Protein AF-A0A9D4LEL1-F1 (afdb_monomer_lite)

Foldseek 3Di:
DDDDDDDDPDDDDQPWPDKDADPVNQWIWTFGDDPPTDIDIDGDDDPPPDDPPD

Radius of gyration: 19.59 Å; chains: 1; bounding box: 37×33×57 Å

Organism: Dreissena polymorpha (NCBI:txid45954)

Secondary structure (DSSP, 8-state):
-PPPPPPP-------EEEEEE-TTSSEEEEEESSTTPPEEEEE---TTS-----

Structure (mmCIF, N/CA/C/O backbone):
data_AF-A0A9D4LEL1-F1
#
_entry.id   AF-A0A9D4LEL1-F1
#
loop_
_atom_site.group_PDB
_atom_site.id
_atom_site.type_symbol
_atom_site.label_atom_id
_atom_site.label_alt_id
_atom_site.label_comp_id
_atom_site.label_asym_id
_atom_site.label_entity_id
_atom_site.label_seq_id
_atom_site.pdbx_PDB_ins_code
_atom_site.Cartn_x
_atom_site.Cartn_y
_atom_site.Cartn_z
_atom_site.occupancy
_atom_site.B_iso_or_equiv
_atom_site.auth_seq_id
_atom_site.auth_comp_id
_atom_site.auth_asym_id
_atom_site.auth_atom_id
_atom_site.pdbx_PDB_model_num
ATOM 1 N N . MET A 1 1 ? -4.091 21.213 41.819 1.00 46.66 1 MET A N 1
ATOM 2 C CA . MET A 1 1 ? -4.736 21.876 40.667 1.00 46.66 1 MET A CA 1
ATOM 3 C C . MET A 1 1 ? -4.540 20.979 39.459 1.00 46.66 1 MET A C 1
ATOM 5 O O . MET A 1 1 ? -3.397 20.738 39.096 1.00 46.66 1 MET A O 1
ATOM 9 N N . THR A 1 2 ? -5.603 20.400 38.906 1.00 61.94 2 THR A N 1
ATOM 10 C CA . THR A 1 2 ? -5.521 19.559 37.702 1.00 61.94 2 THR A CA 1
ATOM 11 C C . THR A 1 2 ? -5.746 20.440 36.478 1.00 61.94 2 THR A C 1
ATOM 13 O O . THR A 1 2 ? -6.803 21.052 36.348 1.00 61.94 2 THR A O 1
ATOM 16 N N . SER A 1 3 ? -4.732 20.547 35.619 1.00 73.88 3 SER A N 1
ATOM 17 C CA . SER A 1 3 ? -4.829 21.228 34.324 1.00 73.88 3 SER A CA 1
ATOM 18 C C . SER A 1 3 ? -5.886 20.545 33.450 1.00 73.88 3 SER A C 1
ATOM 20 O O . SER A 1 3 ? -5.935 19.315 33.408 1.00 73.88 3 SER A O 1
ATOM 22 N N . GLN A 1 4 ? -6.734 21.324 32.771 1.00 79.69 4 GLN A N 1
ATOM 23 C CA . GLN A 1 4 ? -7.678 20.772 31.799 1.00 79.69 4 GLN A CA 1
ATOM 24 C C . GLN A 1 4 ? -6.913 20.349 30.533 1.00 79.69 4 GLN A C 1
ATOM 26 O O . GLN A 1 4 ? -6.071 21.114 30.055 1.00 79.69 4 GLN A O 1
ATOM 31 N N . PRO A 1 5 ? -7.161 19.145 29.990 1.00 81.94 5 PRO A N 1
ATOM 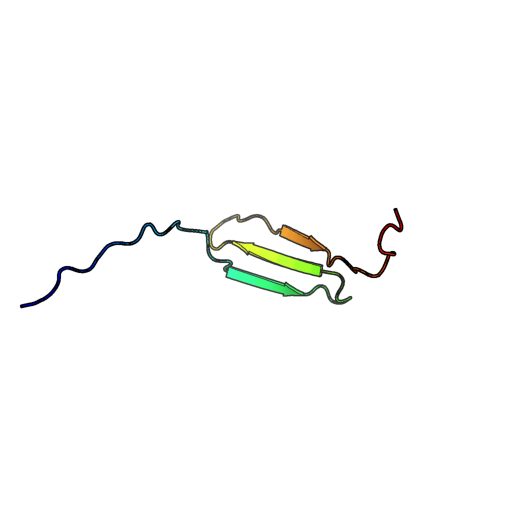32 C CA . PRO A 1 5 ? -6.464 18.671 28.802 1.00 81.94 5 PRO A CA 1
ATOM 33 C C . PRO A 1 5 ? -6.785 19.556 27.590 1.00 81.94 5 PRO A C 1
ATOM 35 O O . PRO A 1 5 ? -7.947 19.819 27.285 1.00 81.94 5 PRO A O 1
ATOM 38 N N . LEU A 1 6 ? -5.740 20.008 26.894 1.00 84.44 6 LEU A N 1
ATOM 39 C CA . LEU A 1 6 ? -5.855 20.807 25.678 1.00 84.44 6 LEU A CA 1
ATOM 40 C C . LEU A 1 6 ? -6.186 19.895 24.491 1.00 84.44 6 LEU A C 1
ATOM 42 O O . LEU A 1 6 ? -5.406 19.007 24.149 1.00 84.44 6 LEU A O 1
ATOM 46 N N . GLN A 1 7 ? -7.332 20.125 23.854 1.00 82.19 7 GLN A N 1
ATOM 47 C CA . GLN A 1 7 ? -7.747 19.369 22.677 1.00 82.19 7 GLN A CA 1
ATOM 48 C C . GLN A 1 7 ? -7.037 19.911 21.428 1.00 82.19 7 GLN A C 1
ATOM 50 O O . GLN A 1 7 ? -7.199 21.075 21.064 1.00 82.19 7 GLN A O 1
ATOM 55 N N . LEU A 1 8 ? -6.230 19.067 20.784 1.00 82.12 8 LEU A N 1
ATOM 56 C CA . LEU A 1 8 ? -5.542 19.392 19.534 1.00 82.12 8 LEU A CA 1
ATOM 57 C C . LEU A 1 8 ? -6.454 19.102 18.327 1.00 82.12 8 LEU A C 1
ATOM 59 O O . LEU A 1 8 ? -7.253 18.162 18.389 1.00 82.12 8 LEU A O 1
ATOM 63 N N . PRO A 1 9 ? -6.339 19.862 17.221 1.00 79.06 9 PRO A N 1
ATOM 64 C CA . PRO A 1 9 ? -7.093 19.600 16.000 1.00 79.06 9 PRO A CA 1
ATOM 65 C C . PRO A 1 9 ? -6.541 18.351 15.299 1.00 79.06 9 PRO A C 1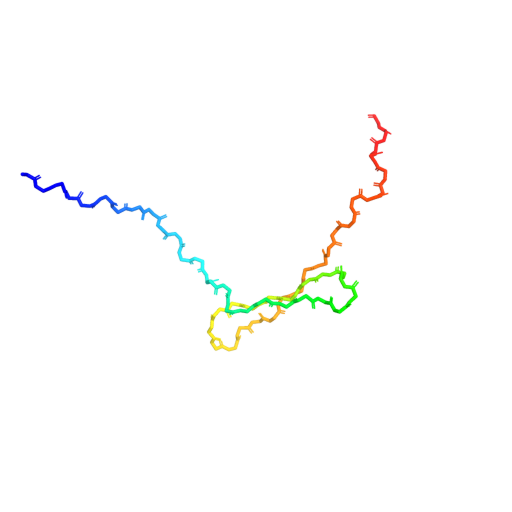
ATOM 67 O O . PRO A 1 9 ? -5.655 18.430 14.450 1.00 79.06 9 PRO A O 1
ATOM 70 N N . TYR A 1 10 ? -7.057 17.183 15.676 1.00 69.94 10 TYR A N 1
ATOM 71 C CA . TYR A 1 10 ? -6.772 15.933 14.983 1.00 69.94 10 TYR A CA 1
ATOM 72 C C . TYR A 1 10 ? -7.612 15.847 13.712 1.00 69.94 10 TYR A C 1
ATOM 74 O O . TYR A 1 10 ? -8.841 15.808 13.766 1.00 69.94 10 TYR A O 1
ATOM 82 N N . ILE A 1 11 ? -6.942 15.777 12.566 1.00 73.44 11 ILE A N 1
ATOM 83 C CA . ILE A 1 11 ? -7.566 15.322 11.327 1.00 73.44 11 ILE A CA 1
ATOM 84 C C . ILE A 1 11 ? -7.572 13.797 11.400 1.00 73.44 11 ILE A C 1
ATOM 86 O O . ILE A 1 11 ? -6.514 13.176 11.503 1.00 73.44 11 ILE A O 1
ATOM 90 N N . GLN A 1 12 ? -8.760 13.191 11.402 1.00 66.56 12 GLN A N 1
ATOM 91 C CA . GLN A 1 12 ? -8.878 11.749 11.214 1.00 66.56 12 GLN A CA 1
ATOM 92 C C . GLN A 1 12 ? -8.512 11.432 9.767 1.00 66.5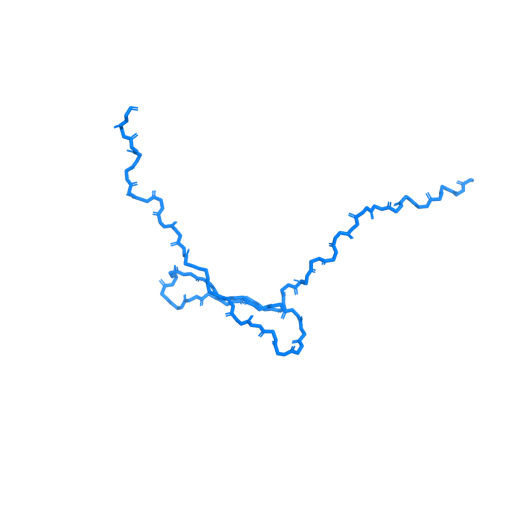6 12 GLN A C 1
ATOM 94 O O . GLN A 1 12 ? -9.343 11.531 8.866 1.00 66.56 12 GLN A O 1
ATOM 99 N N . GLU A 1 13 ? -7.255 11.074 9.542 1.00 64.38 13 GLU A N 1
ATOM 100 C CA . GLU A 1 13 ? -6.892 10.362 8.327 1.00 64.38 13 GLU A CA 1
ATOM 101 C C . GLU A 1 13 ? -7.328 8.903 8.491 1.00 64.38 13 GLU A C 1
ATOM 103 O O . GLU A 1 13 ? -7.117 8.333 9.568 1.00 64.38 13 GLU A O 1
ATOM 108 N N . PRO A 1 14 ? -7.951 8.287 7.472 1.00 65.81 14 PRO A N 1
ATOM 109 C CA . PRO A 1 14 ? -8.210 6.860 7.509 1.00 65.81 14 PRO A CA 1
ATOM 110 C C . PRO A 1 14 ? -6.857 6.154 7.605 1.00 65.81 14 PRO A C 1
ATOM 112 O O . PRO A 1 14 ? -6.083 6.140 6.645 1.00 65.81 14 PRO A O 1
ATOM 115 N N . GLN A 1 15 ? -6.539 5.635 8.791 1.00 65.75 15 GLN A N 1
ATOM 116 C CA . GLN A 1 15 ? -5.284 4.935 9.013 1.00 65.75 15 GLN A CA 1
ATOM 117 C C . GLN A 1 15 ? -5.249 3.710 8.088 1.00 65.75 15 GLN A C 1
ATOM 119 O O . GLN A 1 15 ? -6.261 3.045 7.863 1.00 65.75 15 GLN A O 1
ATOM 124 N N . GLY A 1 16 ? -4.102 3.484 7.444 1.00 67.19 16 GLY A N 1
ATOM 125 C CA . GLY A 1 16 ? -3.933 2.393 6.487 1.00 67.19 16 GLY A CA 1
ATOM 126 C C . GLY A 1 16 ? -3.989 1.047 7.201 1.00 67.19 16 GLY A C 1
ATOM 127 O O . GLY A 1 16 ? -3.165 0.790 8.074 1.00 67.19 16 GLY A O 1
ATOM 128 N N . GLU A 1 17 ? -4.937 0.191 6.824 1.00 76.50 17 GLU A N 1
ATOM 129 C CA . GLU A 1 17 ? -5.123 -1.137 7.425 1.00 76.50 17 GLU A CA 1
ATOM 130 C C . GLU A 1 17 ? -4.000 -2.096 7.019 1.00 76.50 17 GLU A C 1
ATOM 132 O O . GLU A 1 17 ? -3.567 -2.936 7.808 1.00 76.50 17 GLU A O 1
ATOM 137 N N . ALA A 1 18 ? -3.490 -1.948 5.792 1.00 87.44 18 ALA A N 1
ATOM 138 C CA . ALA A 1 18 ? -2.434 -2.802 5.270 1.00 87.44 18 ALA A CA 1
ATOM 139 C C . ALA A 1 18 ? -1.551 -2.100 4.229 1.00 87.44 18 ALA A C 1
ATOM 141 O O . ALA A 1 18 ? -2.007 -1.274 3.435 1.00 87.44 18 ALA A O 1
ATOM 142 N N . VAL A 1 19 ? -0.282 -2.517 4.192 1.00 92.62 19 VAL A N 1
ATOM 143 C CA . VAL A 1 19 ? 0.708 -2.155 3.171 1.00 92.62 19 VAL A CA 1
ATOM 144 C C . VAL A 1 19 ? 1.420 -3.414 2.675 1.00 92.62 19 VAL A C 1
ATOM 146 O O . VAL A 1 19 ? 1.736 -4.307 3.461 1.00 92.62 19 VAL A O 1
ATOM 149 N N . CYS A 1 20 ? 1.685 -3.496 1.372 1.00 93.62 20 CYS A N 1
ATOM 150 C CA . CYS A 1 20 ? 2.439 -4.596 0.769 1.00 93.62 20 CYS A CA 1
ATOM 151 C C . CYS A 1 20 ? 3.412 -4.067 -0.287 1.00 93.62 20 CYS A C 1
ATOM 153 O O . CYS A 1 20 ? 3.063 -3.191 -1.078 1.00 93.62 20 CYS A O 1
ATOM 155 N N . PHE A 1 21 ? 4.632 -4.601 -0.318 1.00 95.44 21 PHE A N 1
ATOM 156 C CA . PHE A 1 21 ? 5.620 -4.246 -1.331 1.00 95.44 21 PHE A CA 1
ATOM 157 C C . PHE A 1 21 ? 5.444 -5.092 -2.588 1.00 95.44 21 PHE A C 1
ATOM 159 O O . PHE A 1 21 ? 5.211 -6.297 -2.516 1.00 95.44 21 PHE A O 1
ATOM 166 N N . ASP A 1 22 ? 5.599 -4.450 -3.743 1.00 93.25 22 ASP A N 1
ATOM 167 C CA . ASP A 1 22 ? 5.669 -5.149 -5.020 1.00 93.25 22 ASP A CA 1
ATOM 168 C C . ASP A 1 22 ? 6.860 -6.135 -5.022 1.00 93.25 22 ASP A C 1
ATOM 170 O O . ASP A 1 22 ? 7.953 -5.758 -4.584 1.00 93.25 22 ASP A O 1
ATOM 174 N N . PRO A 1 23 ? 6.697 -7.379 -5.518 1.00 94.31 23 PRO A N 1
ATOM 175 C CA . PRO A 1 23 ? 7.756 -8.392 -5.505 1.00 94.31 23 PRO A CA 1
ATOM 176 C C . PRO A 1 23 ? 9.012 -7.992 -6.290 1.00 94.31 23 PRO A C 1
ATOM 178 O O . PRO A 1 23 ? 10.082 -8.542 -6.043 1.00 94.31 23 PRO A O 1
ATOM 181 N N . GLN A 1 24 ? 8.916 -7.032 -7.215 1.00 94.06 24 GLN A N 1
ATOM 182 C CA . GLN A 1 24 ? 10.061 -6.499 -7.959 1.00 94.06 24 GLN A CA 1
ATOM 183 C C . GLN A 1 24 ? 10.668 -5.249 -7.294 1.00 94.06 24 GLN A C 1
ATOM 185 O O . GLN A 1 24 ? 11.541 -4.600 -7.871 1.00 94.06 24 GLN A O 1
ATOM 190 N N . ALA A 1 25 ? 10.218 -4.890 -6.086 1.00 91.06 25 ALA A N 1
ATOM 191 C CA . ALA A 1 25 ? 10.623 -3.694 -5.346 1.00 91.06 25 ALA A CA 1
ATOM 192 C C . ALA A 1 25 ? 10.421 -2.379 -6.131 1.00 91.06 25 ALA A C 1
ATOM 194 O O . ALA A 1 25 ? 11.118 -1.380 -5.891 1.00 91.06 25 ALA A O 1
ATOM 195 N N . THR A 1 26 ? 9.462 -2.365 -7.067 1.00 93.62 26 THR A N 1
ATOM 196 C CA . THR A 1 26 ? 9.177 -1.206 -7.930 1.00 93.62 26 THR A CA 1
ATOM 197 C C . THR A 1 26 ? 8.158 -0.237 -7.334 1.00 93.62 26 THR A C 1
ATOM 199 O O . THR A 1 26 ? 8.012 0.877 -7.838 1.00 93.62 26 THR A O 1
ATOM 202 N N . GLY A 1 27 ? 7.491 -0.606 -6.242 1.00 94.31 27 GLY A N 1
ATOM 203 C CA . GLY A 1 27 ? 6.463 0.201 -5.592 1.00 94.31 27 GLY A CA 1
ATOM 204 C C . GLY A 1 27 ? 5.838 -0.500 -4.390 1.00 94.31 27 GLY A C 1
ATOM 205 O O . GLY A 1 27 ? 6.364 -1.500 -3.893 1.00 94.31 27 GLY A O 1
ATOM 206 N N . TYR A 1 28 ? 4.715 0.035 -3.922 1.00 94.88 28 TYR A N 1
ATOM 207 C CA . TYR A 1 28 ? 3.919 -0.563 -2.853 1.00 94.88 28 TYR A CA 1
ATOM 208 C C . TYR A 1 28 ? 2.421 -0.349 -3.080 1.00 94.88 28 TYR A C 1
ATOM 210 O O . TYR A 1 28 ? 2.000 0.618 -3.721 1.00 94.88 28 TYR A O 1
ATOM 218 N N . TYR A 1 29 ? 1.632 -1.264 -2.530 1.00 93.69 29 TYR A N 1
ATOM 219 C CA . TYR A 1 29 ? 0.180 -1.211 -2.468 1.00 93.69 29 TYR A CA 1
ATOM 220 C C . TYR A 1 29 ? -0.255 -0.804 -1.062 1.00 93.69 29 TYR A C 1
ATOM 222 O O . TYR A 1 29 ? 0.369 -1.220 -0.082 1.00 93.69 29 TYR A O 1
ATOM 230 N N . THR A 1 30 ? -1.320 -0.016 -0.954 1.00 92.75 30 THR A N 1
ATOM 231 C CA . THR A 1 30 ? -1.910 0.367 0.335 1.00 92.75 30 THR A CA 1
ATOM 232 C C . THR A 1 30 ? -3.428 0.459 0.236 1.00 92.75 30 THR A C 1
ATOM 234 O O . THR A 1 30 ? -3.968 0.811 -0.818 1.00 92.75 30 THR A O 1
ATOM 237 N N . THR A 1 31 ? -4.109 0.135 1.331 1.00 91.25 31 THR A N 1
ATOM 238 C CA . THR A 1 31 ? -5.557 0.297 1.486 1.00 91.25 31 THR A CA 1
ATOM 239 C C . THR A 1 31 ? -5.861 0.941 2.831 1.00 91.25 31 THR A C 1
ATOM 241 O O . THR A 1 31 ? -5.200 0.668 3.836 1.00 91.25 31 THR A O 1
ATOM 244 N N . SER A 1 32 ? -6.869 1.805 2.845 1.00 88.44 32 SER A N 1
ATOM 245 C CA . SER A 1 32 ? -7.424 2.374 4.071 1.00 88.44 32 SER A CA 1
ATOM 246 C C . SER A 1 32 ? -8.229 1.333 4.845 1.00 88.44 32 SER A C 1
ATOM 248 O O . SER A 1 32 ? -8.705 0.361 4.257 1.00 88.44 32 SER A O 1
ATOM 250 N N . GLU A 1 33 ? -8.397 1.562 6.146 1.00 83.44 33 GLU A N 1
ATOM 251 C CA . GLU A 1 33 ? -9.320 0.799 6.987 1.00 83.44 33 GLU A CA 1
ATOM 252 C C . GLU A 1 33 ? -10.777 0.953 6.530 1.00 83.44 33 GLU A C 1
ATOM 254 O O . GLU A 1 33 ? -11.236 2.050 6.195 1.00 83.44 33 GLU A O 1
ATOM 259 N N . GLY A 1 34 ? -11.519 -0.158 6.530 1.00 82.81 34 GLY A N 1
ATOM 260 C CA . GLY A 1 34 ? -12.970 -0.169 6.337 1.00 82.81 34 GLY A CA 1
ATOM 261 C C . GLY A 1 34 ? -13.458 -1.039 5.177 1.00 82.81 34 GLY A C 1
ATOM 262 O O . GLY A 1 34 ? -12.714 -1.747 4.504 1.00 82.81 34 GLY A O 1
ATOM 263 N N . ARG A 1 35 ? -14.772 -1.009 4.925 1.00 85.88 35 ARG A N 1
ATOM 264 C CA . ARG A 1 35 ? -15.401 -1.859 3.901 1.00 85.88 35 ARG A CA 1
ATOM 265 C C . ARG A 1 35 ? -15.335 -1.200 2.522 1.00 85.88 35 ARG A C 1
ATOM 267 O O . ARG A 1 35 ? -15.593 -0.005 2.400 1.00 85.88 35 ARG A O 1
ATOM 274 N N . TYR A 1 36 ? -15.043 -1.995 1.490 1.00 87.88 36 TYR A N 1
ATOM 275 C CA . TYR A 1 36 ? -14.960 -1.559 0.085 1.00 87.88 36 TYR A CA 1
ATOM 276 C C . TYR A 1 36 ? -13.964 -0.416 -0.165 1.00 87.88 36 TYR A C 1
ATOM 278 O O . TYR A 1 36 ? -14.189 0.420 -1.039 1.00 87.88 36 TYR A O 1
ATOM 286 N N . GLN A 1 37 ? -12.869 -0.374 0.597 1.00 88.62 37 GLN A N 1
ATOM 287 C CA . GLN A 1 37 ? -11.825 0.613 0.361 1.00 88.62 37 GLN A CA 1
ATOM 288 C C . GLN A 1 37 ? -11.051 0.287 -0.927 1.00 88.62 37 GLN A C 1
ATOM 290 O O . GLN A 1 37 ? -10.790 -0.884 -1.217 1.00 88.62 37 GLN A O 1
ATOM 295 N N . PRO A 1 38 ? -10.716 1.304 -1.735 1.00 89.25 38 PRO A N 1
ATOM 296 C CA . PRO A 1 38 ? -9.918 1.116 -2.937 1.00 89.25 38 PRO A CA 1
ATOM 297 C C . PRO A 1 38 ? -8.470 0.752 -2.591 1.00 89.25 38 PRO A C 1
ATOM 299 O O . PRO A 1 38 ? -7.885 1.274 -1.643 1.00 89.25 38 PRO A O 1
ATOM 302 N N . LEU A 1 39 ? -7.875 -0.107 -3.420 1.00 91.44 39 LEU A N 1
ATOM 303 C CA . LEU A 1 39 ? -6.457 -0.438 -3.350 1.00 91.44 39 LEU A CA 1
ATOM 304 C C . LEU A 1 39 ? -5.660 0.542 -4.214 1.00 91.44 39 LEU A C 1
ATOM 306 O O . LEU A 1 39 ? -5.844 0.598 -5.432 1.00 91.44 39 LEU A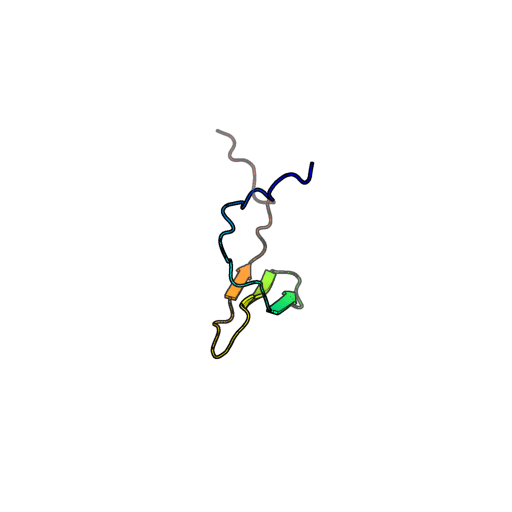 O 1
ATOM 310 N N . TYR A 1 40 ? -4.751 1.287 -3.594 1.00 91.69 40 TYR A N 1
ATOM 311 C CA . TYR A 1 40 ? -3.874 2.225 -4.290 1.00 91.69 40 TYR A CA 1
ATOM 312 C C . TYR A 1 40 ? -2.500 1.611 -4.543 1.00 91.69 40 TYR A C 1
ATOM 314 O O . TYR A 1 40 ? -1.983 0.874 -3.704 1.00 91.69 40 TYR A O 1
ATOM 322 N N . TYR A 1 41 ? -1.886 1.957 -5.678 1.00 94.06 41 TYR A N 1
ATOM 323 C CA . TYR A 1 41 ? -0.513 1.582 -6.016 1.00 94.06 41 TYR A CA 1
ATOM 324 C C . TYR A 1 41 ? 0.363 2.820 -6.202 1.00 94.06 41 TYR A C 1
ATOM 326 O O . TYR A 1 41 ? 0.053 3.699 -7.010 1.00 94.06 41 TYR A O 1
ATOM 334 N N . TYR A 1 42 ? 1.494 2.854 -5.500 1.00 92.44 42 TYR A N 1
ATOM 335 C CA . TYR A 1 42 ? 2.482 3.922 -5.590 1.00 92.44 42 TYR A CA 1
ATOM 336 C C . TYR A 1 42 ? 3.794 3.376 -6.145 1.00 92.44 42 TYR A C 1
ATOM 338 O O . TYR A 1 42 ? 4.482 2.574 -5.508 1.00 92.44 42 TYR A O 1
ATOM 346 N N . ARG A 1 43 ? 4.172 3.845 -7.340 1.00 94.00 43 ARG A N 1
ATOM 347 C CA . ARG A 1 43 ? 5.441 3.478 -7.975 1.00 94.00 43 ARG A CA 1
ATOM 348 C C . ARG A 1 43 ? 6.604 4.222 -7.322 1.00 94.00 43 ARG A C 1
ATOM 350 O O . ARG A 1 43 ? 6.575 5.444 -7.175 1.00 94.00 43 ARG A O 1
ATOM 357 N N . ARG A 1 44 ? 7.665 3.492 -6.990 1.00 90.44 44 ARG A N 1
ATOM 358 C CA . ARG A 1 44 ? 8.919 4.052 -6.490 1.00 90.44 44 ARG A CA 1
ATOM 359 C C . ARG A 1 44 ? 9.554 4.926 -7.569 1.00 90.44 44 ARG A C 1
ATOM 361 O O . ARG A 1 44 ? 9.823 4.476 -8.681 1.00 90.44 44 ARG A O 1
ATOM 368 N N . ILE A 1 45 ? 9.843 6.175 -7.222 1.00 8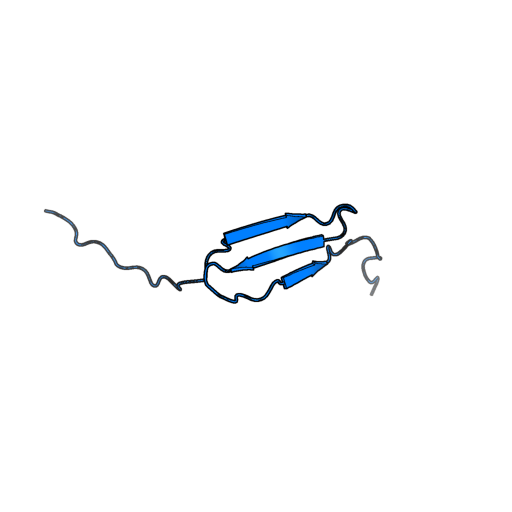7.62 45 ILE A N 1
ATOM 369 C CA . ILE A 1 45 ? 10.616 7.072 -8.080 1.00 87.62 45 ILE A CA 1
ATOM 370 C C . ILE A 1 45 ? 12.112 6.792 -7.893 1.00 87.62 45 ILE A C 1
ATOM 372 O O . ILE A 1 45 ? 12.687 7.042 -6.833 1.00 87.62 45 ILE A O 1
ATOM 376 N N . ASN A 1 46 ? 12.767 6.253 -8.921 1.00 75.75 46 ASN A N 1
ATOM 377 C CA . ASN A 1 46 ? 14.227 6.203 -8.949 1.00 75.75 46 ASN A CA 1
ATOM 378 C C . ASN A 1 46 ? 14.751 7.590 -9.326 1.00 75.75 46 ASN A C 1
ATOM 380 O O . ASN A 1 46 ? 14.646 8.009 -10.476 1.00 75.75 46 ASN A O 1
ATOM 384 N N . ARG A 1 47 ? 15.349 8.301 -8.364 1.00 65.44 47 ARG A N 1
ATOM 385 C CA . ARG A 1 47 ? 16.043 9.580 -8.604 1.00 65.44 47 ARG A CA 1
ATOM 386 C C . ARG A 1 47 ? 17.397 9.382 -9.310 1.00 65.44 47 ARG A C 1
ATOM 388 O O . ARG A 1 47 ? 18.394 9.937 -8.866 1.00 65.44 47 ARG A O 1
ATOM 395 N N . SER A 1 48 ?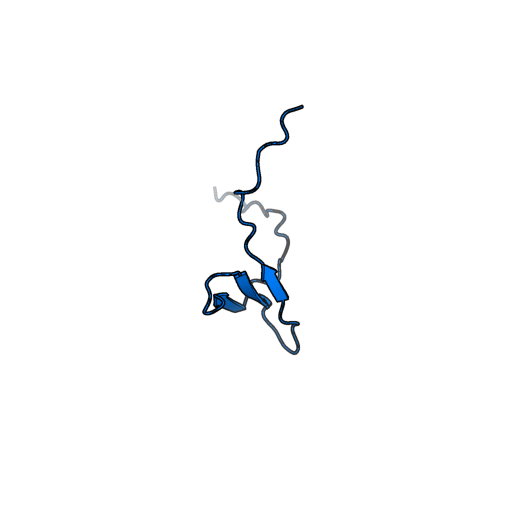 17.466 8.573 -10.372 1.00 64.69 48 SER A N 1
ATOM 396 C CA . SER A 1 48 ? 18.720 8.337 -11.114 1.00 64.69 48 SER A CA 1
ATOM 397 C C . SER A 1 48 ? 18.759 8.941 -12.518 1.00 64.69 48 SER A C 1
ATOM 399 O O . SER A 1 48 ? 19.748 8.766 -13.226 1.00 64.69 48 SER A O 1
ATOM 401 N N . THR A 1 49 ? 17.742 9.684 -12.946 1.00 56.44 49 THR A N 1
ATOM 402 C CA . THR A 1 49 ? 17.842 10.472 -14.179 1.00 56.44 49 THR A CA 1
ATOM 403 C C . THR A 1 49 ? 18.264 11.888 -13.816 1.00 56.44 49 THR A C 1
ATOM 405 O O . THR A 1 49 ? 17.448 12.639 -13.294 1.00 56.44 49 THR A O 1
ATOM 408 N N . LYS A 1 50 ? 19.558 12.173 -14.033 1.00 52.69 50 LYS A N 1
ATOM 409 C CA . LYS A 1 50 ? 20.244 13.479 -14.093 1.00 52.69 50 LYS A CA 1
ATOM 410 C C . LYS A 1 50 ? 19.493 14.675 -13.490 1.00 52.69 50 LYS A C 1
ATOM 412 O O . LYS A 1 50 ? 18.456 15.090 -13.999 1.00 52.69 50 LYS A O 1
ATOM 417 N N . SER A 1 51 ? 20.133 15.324 -12.514 1.00 57.53 51 SER A N 1
ATOM 418 C CA . SER A 1 51 ? 19.928 16.751 -12.250 1.00 57.53 51 SER A CA 1
ATOM 419 C C . SER A 1 51 ? 19.818 17.505 -13.583 1.00 57.53 51 SER A C 1
ATOM 421 O O . SER A 1 51 ? 20.712 17.326 -14.421 1.00 57.53 51 SER A O 1
ATOM 423 N N . PRO A 1 52 ? 18.769 18.313 -13.819 1.00 59.62 52 PRO A N 1
ATOM 424 C CA . PRO A 1 52 ? 18.781 19.208 -14.958 1.00 59.62 52 PRO A CA 1
ATOM 425 C C . PRO A 1 52 ? 19.946 20.170 -14.730 1.00 59.62 52 PRO A C 1
ATOM 427 O O . PRO A 1 52 ? 19.933 20.970 -13.800 1.00 59.62 52 PRO A O 1
ATOM 430 N N . SER A 1 53 ? 21.005 20.020 -15.521 1.00 60.59 53 SER A N 1
ATOM 431 C CA . SER A 1 53 ? 21.981 21.080 -15.709 1.00 60.59 53 SER A CA 1
ATOM 432 C C . SER A 1 53 ? 21.256 22.197 -16.453 1.00 60.59 53 SER A C 1
ATOM 434 O O . SER A 1 53 ? 21.014 22.087 -17.658 1.00 60.59 53 SER A O 1
ATOM 436 N N . SER A 1 54 ? 20.840 23.228 -15.733 1.00 53.62 54 SER A N 1
ATOM 437 C CA . SER A 1 54 ? 20.488 24.534 -16.287 1.00 53.62 54 SER A CA 1
ATOM 438 C C . SER A 1 54 ? 21.035 25.594 -15.353 1.00 53.62 54 SER A C 1
ATOM 440 O O . SER A 1 54 ? 20.869 25.414 -14.126 1.00 53.62 54 SER A O 1
#

pLDDT: mean 79.97, std 13.73, range [46.66, 95.44]

Sequence (54 aa):
MTSQPLQLPYIQEPQGEAVCFDPQATGYYTTSEGRYQPLYYYRRINRSTKSPSS